Protein AF-A0ABD3LDE6-F1 (afdb_monomer_lite)

Secondary structure (DSSP, 8-state):
-BTHHHHHHHHHHHT--GGGEEEEETTEEPPTT-BTGGGTPPTT---EEEETT---

pLDDT: mean 84.73, std 10.41, range [43.75, 92.38]

Structure (mmCIF, N/CA/C/O backbone):
data_AF-A0ABD3LDE6-F1
#
_entry.id   AF-A0ABD3LDE6-F1
#
loop_
_atom_site.group_PDB
_atom_site.id
_atom_site.type_symbol
_atom_site.label_atom_id
_atom_site.label_alt_id
_atom_site.label_comp_id
_atom_site.label_asym_id
_atom_site.label_entity_id
_atom_site.label_seq_id
_atom_site.pdbx_PDB_ins_code
_atom_site.Cartn_x
_atom_site.Cartn_y
_atom_site.Cartn_z
_atom_site.occupancy
_atom_site.B_iso_or_equiv
_atom_site.auth_seq_id
_atom_site.auth_comp_id
_atom_site.auth_asym_id
_atom_site.auth_atom_id
_atom_site.pdbx_PDB_model_num
ATOM 1 N N . MET A 1 1 ? -5.165 -8.193 8.571 1.00 71.19 1 MET A N 1
ATOM 2 C CA . MET A 1 1 ? -3.996 -8.459 7.711 1.00 71.19 1 MET A CA 1
ATOM 3 C C . MET A 1 1 ? -3.302 -7.126 7.468 1.00 71.19 1 MET A C 1
ATOM 5 O O . MET A 1 1 ? -4.020 -6.180 7.152 1.00 71.19 1 MET A O 1
ATOM 9 N N . PRO A 1 2 ? -1.986 -7.010 7.705 1.00 85.38 2 PRO A N 1
ATOM 10 C CA . PRO A 1 2 ? -1.221 -5.813 7.354 1.00 85.38 2 PRO A CA 1
ATOM 11 C C . PRO A 1 2 ? -1.207 -5.606 5.838 1.00 85.38 2 PRO A C 1
ATOM 13 O O . PRO A 1 2 ? -1.223 -6.582 5.088 1.00 85.38 2 PRO A O 1
ATOM 16 N N . LEU A 1 3 ? -1.160 -4.354 5.391 1.00 88.94 3 LEU A N 1
ATOM 17 C CA . LEU A 1 3 ? -1.148 -4.017 3.967 1.00 88.94 3 LEU A CA 1
ATOM 18 C C . LEU A 1 3 ? 0.192 -4.306 3.285 1.00 88.94 3 LEU A C 1
ATOM 20 O O . LEU A 1 3 ? 0.233 -4.346 2.060 1.00 88.94 3 LEU A O 1
ATOM 24 N N . GLY A 1 4 ? 1.261 -4.561 4.044 1.00 88.88 4 GLY A N 1
ATOM 25 C CA . GLY A 1 4 ? 2.585 -4.859 3.493 1.00 88.88 4 GLY A CA 1
ATOM 26 C C . GLY A 1 4 ? 2.580 -5.962 2.431 1.00 88.88 4 GLY A C 1
ATOM 27 O O . GLY A 1 4 ? 3.140 -5.762 1.361 1.00 88.88 4 GLY A O 1
ATOM 28 N N . ALA A 1 5 ? 1.861 -7.068 2.656 1.00 90.00 5 ALA A N 1
ATOM 29 C CA . ALA A 1 5 ? 1.773 -8.150 1.669 1.00 90.00 5 ALA A CA 1
ATOM 30 C C . ALA A 1 5 ? 1.124 -7.689 0.349 1.00 90.00 5 ALA A C 1
ATOM 32 O O . ALA A 1 5 ? 1.663 -7.939 -0.724 1.00 90.00 5 ALA A O 1
ATOM 33 N N . LEU A 1 6 ? 0.022 -6.932 0.430 1.00 89.56 6 LEU A N 1
ATOM 34 C CA . LEU A 1 6 ? -0.652 -6.360 -0.741 1.00 89.56 6 LEU A CA 1
ATOM 35 C C . LEU A 1 6 ? 0.272 -5.407 -1.513 1.00 89.56 6 LEU A C 1
ATOM 37 O O . LEU A 1 6 ? 0.313 -5.431 -2.742 1.00 89.56 6 LEU A O 1
ATOM 41 N N . MET A 1 7 ? 1.003 -4.557 -0.790 1.00 90.38 7 MET A N 1
ATOM 42 C CA . MET A 1 7 ? 1.942 -3.606 -1.379 1.00 90.38 7 MET A CA 1
ATOM 43 C C . MET A 1 7 ? 3.072 -4.335 -2.108 1.00 90.38 7 MET A C 1
ATOM 45 O O . MET A 1 7 ? 3.336 -4.024 -3.270 1.00 90.38 7 MET A O 1
ATOM 49 N N . THR A 1 8 ? 3.685 -5.336 -1.466 1.00 90.12 8 THR A N 1
ATOM 50 C CA . THR A 1 8 ? 4.742 -6.169 -2.054 1.00 90.12 8 THR A CA 1
ATOM 51 C C . THR A 1 8 ? 4.270 -6.889 -3.313 1.00 90.12 8 THR A C 1
ATOM 53 O O . THR A 1 8 ? 4.938 -6.800 -4.346 1.00 90.12 8 THR A O 1
ATOM 56 N N . ASP A 1 9 ? 3.104 -7.534 -3.263 1.00 90.75 9 ASP A N 1
ATOM 57 C CA . ASP A 1 9 ? 2.538 -8.246 -4.410 1.00 90.75 9 ASP A CA 1
ATOM 58 C C . ASP A 1 9 ? 2.263 -7.288 -5.574 1.00 90.75 9 ASP A C 1
ATOM 60 O O . ASP A 1 9 ? 2.614 -7.571 -6.721 1.00 90.75 9 ASP A O 1
ATOM 64 N N . ASN A 1 10 ? 1.721 -6.099 -5.291 1.00 89.75 10 ASN A N 1
ATOM 65 C CA . ASN A 1 10 ? 1.490 -5.088 -6.317 1.00 89.75 10 ASN A CA 1
ATOM 66 C C . ASN A 1 10 ? 2.798 -4.613 -6.974 1.00 89.75 10 ASN A C 1
ATOM 68 O O . ASN A 1 10 ? 2.860 -4.517 -8.202 1.00 89.75 10 ASN A O 1
ATOM 72 N N . CYS A 1 11 ? 3.847 -4.333 -6.194 1.00 88.25 11 CYS A N 1
ATOM 73 C CA . CYS A 1 11 ? 5.151 -3.954 -6.746 1.00 88.25 11 CYS A CA 1
ATOM 74 C C . CYS A 1 11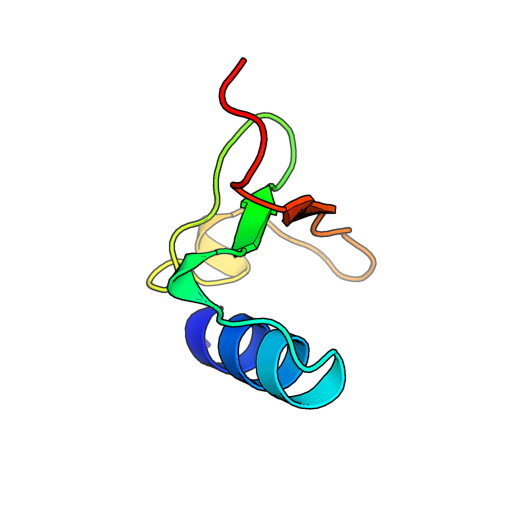 ? 5.719 -5.058 -7.646 1.00 88.25 11 CYS A C 1
ATOM 76 O O . CYS A 1 11 ? 6.177 -4.777 -8.754 1.00 88.25 11 CYS A O 1
ATOM 78 N N . ALA A 1 12 ? 5.645 -6.314 -7.190 1.00 88.31 12 ALA A N 1
ATOM 79 C CA . ALA A 1 12 ? 6.122 -7.473 -7.935 1.00 88.31 12 ALA A CA 1
ATOM 80 C C . ALA A 1 12 ? 5.362 -7.643 -9.260 1.00 88.31 12 ALA A C 1
ATOM 82 O O . ALA A 1 12 ? 5.982 -7.859 -10.300 1.00 88.31 12 ALA A O 1
ATOM 83 N N . CYS A 1 13 ? 4.037 -7.463 -9.255 1.00 87.88 13 CYS A N 1
ATOM 84 C CA . CYS A 1 13 ? 3.221 -7.511 -10.469 1.00 87.88 13 CYS A CA 1
ATOM 85 C C . CYS A 1 13 ? 3.510 -6.362 -11.441 1.00 87.88 13 CYS A C 1
ATOM 87 O O . CYS A 1 13 ? 3.425 -6.545 -12.655 1.00 87.88 13 CYS A O 1
ATOM 89 N N . LYS A 1 14 ? 3.813 -5.165 -10.930 1.00 83.00 14 LYS A N 1
ATOM 90 C CA . LYS A 1 14 ? 4.065 -3.975 -11.754 1.00 83.00 14 LYS A CA 1
ATOM 91 C C . LYS A 1 14 ? 5.524 -3.839 -12.196 1.00 83.00 14 LYS A C 1
ATOM 93 O O . LYS A 1 14 ? 5.803 -3.039 -13.084 1.00 83.00 14 LYS A O 1
ATOM 98 N N . GLY A 1 15 ? 6.435 -4.615 -11.607 1.00 80.19 15 GLY A N 1
ATOM 99 C CA . GLY A 1 15 ? 7.869 -4.548 -11.887 1.00 80.19 15 GLY A CA 1
ATOM 100 C C . GLY A 1 15 ? 8.543 -3.292 -11.327 1.00 80.19 15 GLY A C 1
ATOM 101 O O . GLY A 1 15 ? 9.608 -2.910 -11.811 1.00 80.19 15 GLY A O 1
ATOM 102 N N . PHE A 1 16 ? 7.935 -2.640 -10.330 1.00 77.50 16 PHE A N 1
ATOM 103 C CA . PHE A 1 16 ? 8.514 -1.470 -9.670 1.00 77.50 16 PHE A CA 1
ATOM 104 C C . PHE A 1 16 ? 9.197 -1.870 -8.357 1.00 77.50 16 PHE A C 1
ATOM 106 O O . PHE A 1 16 ? 8.701 -2.754 -7.658 1.00 77.50 16 PHE A O 1
ATOM 113 N N . PRO A 1 17 ? 10.315 -1.225 -7.979 1.00 81.69 17 PRO A N 1
ATOM 114 C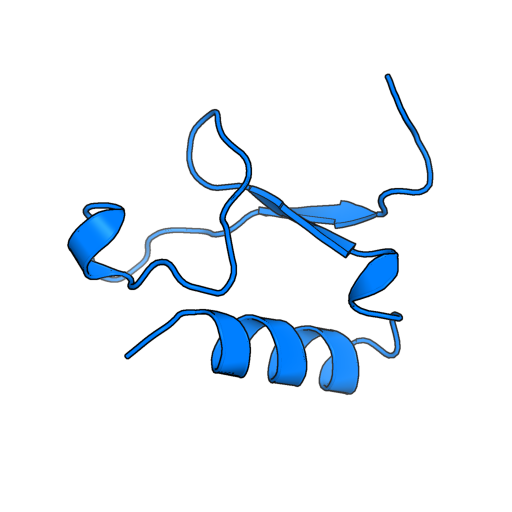 CA . PRO A 1 17 ? 10.874 -1.408 -6.648 1.00 81.69 17 PRO A CA 1
ATOM 115 C C . PRO A 1 17 ? 9.914 -0.802 -5.623 1.00 81.69 17 PRO A C 1
ATOM 117 O O . PRO A 1 17 ? 9.633 0.392 -5.707 1.00 81.69 17 PRO A O 1
ATOM 120 N N . CYS A 1 18 ? 9.459 -1.579 -4.633 1.00 82.25 18 CYS A N 1
ATOM 121 C CA . CYS A 1 18 ? 8.575 -1.055 -3.580 1.00 82.25 18 CYS A CA 1
ATOM 122 C C . CYS A 1 18 ? 9.162 0.155 -2.849 1.00 82.25 18 CYS A C 1
ATOM 124 O O . CYS A 1 18 ? 8.427 1.045 -2.442 1.00 82.25 18 CYS A O 1
ATOM 126 N N . GLU A 1 19 ? 10.486 0.223 -2.733 1.00 82.25 19 GLU A N 1
ATOM 127 C CA . GLU A 1 19 ? 11.217 1.345 -2.135 1.00 82.25 19 GLU A CA 1
ATOM 128 C C . GLU A 1 19 ? 11.004 2.665 -2.903 1.00 82.25 19 GLU A C 1
ATOM 130 O O . GLU A 1 19 ? 11.075 3.756 -2.339 1.00 82.25 19 GLU A O 1
ATOM 135 N N . ALA A 1 20 ? 10.720 2.565 -4.204 1.00 83.31 20 ALA A N 1
ATOM 136 C CA . ALA A 1 20 ? 10.437 3.682 -5.096 1.00 83.31 20 ALA A CA 1
ATOM 137 C C . ALA A 1 20 ? 8.930 3.911 -5.297 1.00 83.31 20 ALA A C 1
ATOM 139 O O . ALA A 1 20 ? 8.547 4.746 -6.119 1.00 83.31 20 ALA A O 1
ATOM 140 N N . THR A 1 21 ? 8.073 3.198 -4.564 1.00 86.25 21 THR A N 1
ATOM 141 C CA . THR A 1 21 ? 6.618 3.269 -4.690 1.00 86.25 21 THR A CA 1
ATOM 142 C C . THR A 1 21 ? 6.006 3.800 -3.400 1.00 86.25 21 THR A C 1
ATOM 144 O O . THR A 1 21 ? 6.259 3.306 -2.306 1.00 86.25 21 THR A O 1
ATOM 147 N N . ARG A 1 22 ? 5.160 4.818 -3.529 1.00 88.50 22 ARG A N 1
ATOM 148 C CA . ARG A 1 22 ? 4.389 5.393 -2.433 1.00 88.50 22 ARG A CA 1
ATOM 149 C C . ARG A 1 22 ? 2.930 4.972 -2.569 1.00 88.50 22 ARG A C 1
ATOM 151 O O . ARG A 1 22 ? 2.334 5.139 -3.630 1.00 88.50 22 ARG A O 1
ATOM 158 N N . PHE A 1 23 ? 2.362 4.462 -1.482 1.00 90.19 23 PHE A N 1
ATOM 159 C CA . PHE A 1 23 ? 0.946 4.127 -1.380 1.00 90.19 23 PHE A CA 1
ATOM 160 C 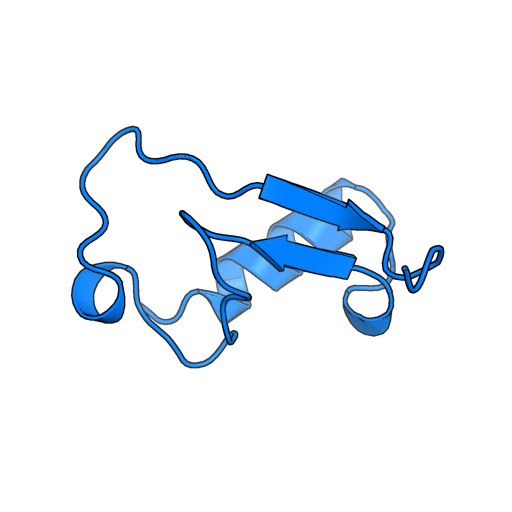C . PHE A 1 23 ? 0.250 5.197 -0.546 1.00 90.19 23 PHE A C 1
ATOM 162 O O . PHE A 1 23 ? 0.638 5.431 0.597 1.00 90.19 23 PHE A O 1
ATOM 169 N N . ASP A 1 24 ? -0.757 5.848 -1.115 1.00 92.19 24 ASP A N 1
ATOM 170 C CA . ASP A 1 24 ? -1.559 6.868 -0.449 1.00 92.19 24 ASP A CA 1
ATOM 171 C C . ASP A 1 24 ? -3.008 6.393 -0.315 1.00 92.19 24 ASP A C 1
ATOM 173 O O . ASP A 1 24 ? -3.578 5.798 -1.232 1.00 92.19 24 ASP A O 1
ATOM 177 N N . TYR A 1 25 ? -3.614 6.695 0.826 1.00 91.50 25 TYR A N 1
ATOM 178 C CA . TYR A 1 25 ? -5.035 6.512 1.075 1.00 91.50 25 TYR A CA 1
ATOM 179 C C . TYR A 1 25 ? -5.599 7.797 1.665 1.00 91.50 25 TYR A C 1
ATOM 181 O O . TYR A 1 25 ? -4.989 8.395 2.555 1.00 91.50 25 TYR A O 1
ATOM 189 N N . ASP A 1 26 ? -6.747 8.219 1.140 1.00 87.38 26 ASP A N 1
ATOM 190 C CA . ASP A 1 26 ? -7.338 9.524 1.427 1.00 87.38 26 ASP A CA 1
ATOM 191 C C . ASP A 1 26 ? -6.309 10.658 1.209 1.00 87.38 26 ASP A C 1
ATOM 193 O O . ASP A 1 26 ? -5.855 10.870 0.080 1.00 87.38 26 ASP A O 1
ATOM 197 N N . SER A 1 27 ? -5.871 11.342 2.272 1.00 83.12 27 SER A N 1
ATOM 198 C CA . SER A 1 27 ? -4.890 12.432 2.208 1.00 83.12 27 SER A CA 1
ATOM 199 C C . SER A 1 27 ? -3.478 12.059 2.685 1.00 83.12 27 SER A C 1
ATOM 201 O O . SER A 1 27 ? -2.627 12.945 2.798 1.00 83.12 27 SER A O 1
ATOM 203 N N . GLY A 1 28 ? -3.210 10.789 3.016 1.00 87.38 28 GLY A N 1
ATOM 204 C CA . GLY A 1 28 ? -1.997 10.381 3.733 1.00 87.38 28 GLY A CA 1
ATOM 205 C C . GLY A 1 28 ? -1.263 9.180 3.142 1.00 87.38 28 GLY A C 1
ATOM 206 O O . GLY A 1 28 ? -1.858 8.305 2.516 1.00 87.38 28 GLY A O 1
ATOM 207 N N . GLN A 1 29 ? 0.049 9.122 3.397 1.00 89.62 29 GLN A N 1
ATOM 208 C CA . GLN A 1 29 ? 0.857 7.951 3.067 1.00 89.62 29 GLN A CA 1
ATOM 209 C C . GLN A 1 29 ? 0.497 6.784 3.985 1.00 89.62 29 GLN A C 1
ATOM 211 O O . GLN A 1 29 ? 0.440 6.918 5.210 1.00 89.62 29 GLN A O 1
ATOM 216 N N . VAL A 1 30 ? 0.306 5.619 3.380 1.00 90.81 30 VAL A N 1
ATOM 217 C CA . VAL A 1 30 ? 0.024 4.375 4.079 1.00 90.81 30 VAL A CA 1
ATOM 218 C C . VAL A 1 30 ? 1.330 3.672 4.426 1.00 90.81 30 VAL A C 1
ATOM 220 O O . VAL A 1 30 ? 2.187 3.456 3.573 1.00 90.81 30 VAL A O 1
ATOM 223 N N . SER A 1 31 ? 1.462 3.284 5.692 1.00 89.31 31 SER A N 1
ATOM 224 C CA . SER A 1 31 ? 2.538 2.404 6.149 1.00 89.31 31 SER A CA 1
ATOM 225 C C . SER A 1 31 ? 2.160 0.939 5.926 1.00 89.31 31 SER A C 1
ATOM 227 O O . SER A 1 31 ? 1.031 0.540 6.204 1.00 89.31 31 SER A O 1
ATOM 229 N N . GLU A 1 32 ? 3.124 0.120 5.514 1.00 88.56 32 GLU A N 1
ATOM 230 C CA . GLU A 1 32 ? 2.980 -1.336 5.356 1.00 88.56 32 GLU A CA 1
ATOM 231 C C . GLU A 1 32 ? 2.493 -2.060 6.626 1.00 88.56 32 GLU A C 1
ATOM 233 O O . GLU A 1 32 ? 1.826 -3.095 6.548 1.00 88.56 32 GLU A O 1
ATOM 238 N N . ALA A 1 33 ? 2.792 -1.497 7.803 1.00 90.19 33 ALA A N 1
ATOM 239 C CA . ALA A 1 33 ? 2.397 -2.050 9.092 1.00 90.19 33 ALA A CA 1
ATOM 240 C C . ALA A 1 33 ? 0.909 -1.826 9.405 1.00 90.19 33 ALA A C 1
ATOM 242 O O . ALA A 1 33 ? 0.353 -2.510 10.265 1.00 90.19 33 ALA A O 1
ATOM 243 N N . LYS A 1 34 ? 0.253 -0.876 8.725 1.00 89.19 34 LYS A N 1
ATOM 244 C CA . LYS A 1 34 ? -1.174 -0.602 8.913 1.00 89.19 34 LYS A CA 1
ATOM 245 C C . LYS A 1 34 ? -2.010 -1.691 8.256 1.00 89.19 34 LYS A C 1
ATOM 247 O O . LYS A 1 34 ? -1.703 -2.167 7.165 1.00 89.19 34 LYS A O 1
ATOM 252 N N . SER A 1 35 ? -3.091 -2.079 8.919 1.00 91.00 35 SER A N 1
ATOM 253 C CA . SER A 1 35 ? -4.127 -2.922 8.332 1.00 91.00 35 SER A CA 1
ATOM 254 C C . SER A 1 35 ? -5.258 -2.083 7.738 1.00 91.00 35 SER A C 1
ATOM 256 O O . SER A 1 35 ? -5.425 -0.916 8.088 1.00 91.00 35 SER A O 1
ATOM 258 N N . VAL A 1 36 ? -6.093 -2.707 6.902 1.00 90.00 36 VAL A N 1
ATOM 259 C CA . VAL A 1 36 ? -7.340 -2.102 6.391 1.00 90.00 36 VAL A CA 1
ATOM 260 C C . VAL A 1 36 ? -8.220 -1.541 7.517 1.00 90.00 36 VAL A C 1
ATOM 262 O O . VAL A 1 36 ? -8.758 -0.448 7.396 1.00 90.00 36 VAL A O 1
ATOM 265 N N . LYS A 1 37 ? -8.280 -2.228 8.668 1.00 89.81 37 LYS A N 1
ATOM 266 C CA . LYS A 1 37 ? -9.059 -1.785 9.833 1.00 89.81 37 LYS A CA 1
ATOM 267 C C . LYS A 1 37 ? -8.471 -0.541 10.492 1.00 89.81 37 LYS A C 1
ATOM 269 O O . LYS A 1 37 ? -9.224 0.329 10.907 1.00 89.81 37 LYS A O 1
ATOM 274 N N . ASP A 1 38 ? -7.144 -0.437 10.563 1.00 89.81 38 ASP A N 1
ATOM 275 C CA . ASP A 1 38 ? -6.473 0.732 11.154 1.00 89.81 38 ASP A CA 1
ATOM 276 C C . ASP A 1 38 ? -6.652 2.000 10.313 1.00 89.81 38 ASP A C 1
ATOM 278 O O . ASP A 1 38 ? -6.456 3.104 10.819 1.00 89.81 38 ASP A O 1
ATOM 282 N N . LEU A 1 39 ? -6.972 1.828 9.030 1.00 88.19 39 LEU A N 1
ATOM 283 C CA . LEU A 1 39 ? -7.251 2.905 8.085 1.00 88.19 39 LEU A CA 1
ATOM 284 C C . LEU A 1 39 ? -8.751 3.149 7.898 1.00 88.19 39 L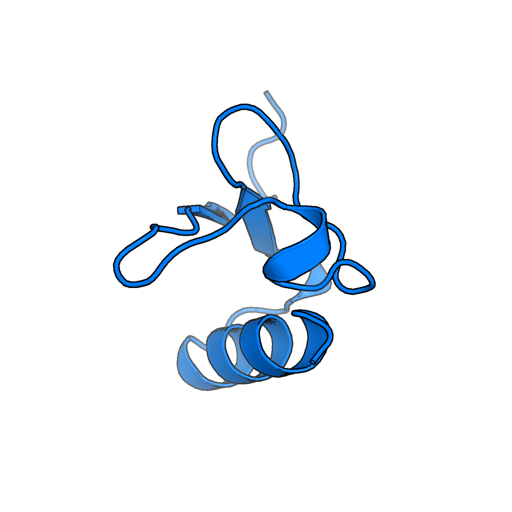EU A C 1
ATOM 286 O O . LEU A 1 39 ? -9.112 4.054 7.156 1.00 88.19 39 LEU A O 1
ATOM 290 N N . GLY A 1 40 ? -9.616 2.358 8.546 1.00 91.19 40 GLY A N 1
ATOM 291 C CA . GLY A 1 40 ? -11.063 2.435 8.341 1.00 91.19 40 GLY A CA 1
ATOM 292 C C . GLY A 1 40 ? -11.461 2.190 6.886 1.00 91.19 40 GLY A C 1
ATOM 293 O O . GLY A 1 40 ? -12.346 2.870 6.382 1.00 91.19 40 GLY A O 1
ATOM 294 N N . MET A 1 41 ? -10.753 1.290 6.201 1.00 90.69 41 MET A N 1
ATOM 295 C CA . MET A 1 41 ? -11.090 0.893 4.841 1.00 90.69 41 MET A CA 1
ATOM 296 C C . MET A 1 41 ? -12.237 -0.113 4.852 1.00 90.69 41 MET A C 1
ATOM 298 O O . MET A 1 41 ? -12.150 -1.155 5.510 1.00 90.69 41 MET A O 1
ATOM 302 N N . ASP A 1 42 ? -13.247 0.196 4.060 1.00 92.38 42 ASP A N 1
ATOM 303 C CA . ASP A 1 42 ? -14.324 -0.676 3.635 1.00 92.38 42 ASP A CA 1
ATOM 304 C C . ASP A 1 42 ? -14.021 -1.280 2.254 1.00 92.38 42 ASP A C 1
ATOM 306 O O . ASP A 1 42 ? -13.049 -0.931 1.568 1.00 92.38 42 ASP A O 1
ATOM 310 N N . ASP A 1 43 ? -14.874 -2.213 1.841 1.00 87.12 43 ASP A N 1
ATOM 311 C CA . ASP A 1 43 ? -14.816 -2.793 0.506 1.00 87.12 43 ASP A CA 1
ATOM 312 C C . ASP A 1 43 ? -14.953 -1.687 -0.561 1.00 87.12 43 ASP A C 1
ATOM 314 O O . ASP A 1 43 ? -15.665 -0.703 -0.374 1.00 87.12 43 ASP A O 1
ATOM 318 N N . GLU A 1 44 ? -14.242 -1.841 -1.683 1.00 88.81 44 GLU A N 1
ATOM 319 C CA . GLU A 1 44 ? -14.161 -0.872 -2.798 1.00 88.81 44 GLU A CA 1
ATOM 320 C C . GLU A 1 44 ? -13.343 0.408 -2.538 1.00 88.81 44 GLU A C 1
ATOM 322 O O . GLU A 1 44 ? -13.169 1.222 -3.450 1.00 88.81 44 GLU A O 1
ATOM 327 N N . ASN A 1 45 ? -12.765 0.591 -1.346 1.00 90.50 45 ASN A N 1
ATOM 328 C CA . ASN A 1 45 ? -11.824 1.688 -1.137 1.00 90.50 45 ASN A CA 1
ATOM 329 C C . ASN A 1 45 ? -10.569 1.571 -2.016 1.00 90.50 45 ASN A C 1
ATOM 331 O O . ASN A 1 45 ? -10.047 0.489 -2.287 1.00 90.50 45 ASN A O 1
ATOM 335 N N . VAL A 1 46 ? -10.064 2.730 -2.450 1.00 89.50 46 VAL A N 1
ATOM 336 C CA . VAL A 1 46 ? -8.983 2.831 -3.436 1.00 89.50 46 VAL A CA 1
ATOM 337 C C . VAL A 1 46 ? -7.695 3.303 -2.772 1.00 89.50 46 VAL A C 1
ATOM 339 O O . VAL A 1 46 ? -7.666 4.349 -2.126 1.00 89.50 46 VAL A O 1
ATOM 342 N N . ILE A 1 47 ? -6.612 2.554 -2.988 1.00 90.69 47 ILE A N 1
ATOM 343 C 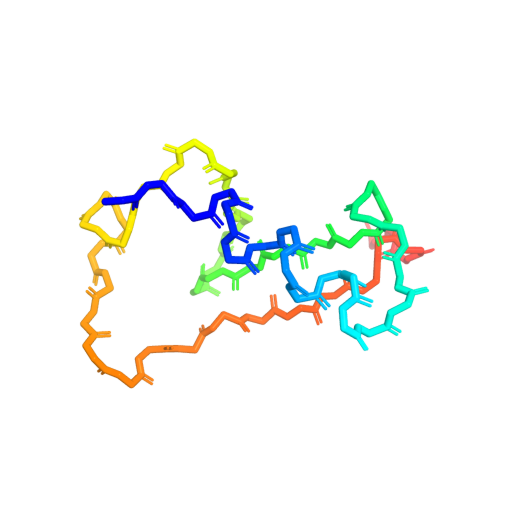CA . ILE A 1 47 ? -5.247 2.969 -2.651 1.00 90.69 47 ILE A CA 1
ATOM 344 C C . ILE A 1 47 ? -4.599 3.549 -3.906 1.00 90.69 47 ILE A C 1
ATOM 346 O O . ILE A 1 47 ? -4.510 2.884 -4.940 1.00 90.69 47 ILE A O 1
ATOM 350 N N . TYR A 1 48 ? -4.116 4.783 -3.809 1.00 89.75 48 TYR A N 1
ATOM 351 C CA . TYR A 1 48 ? -3.375 5.433 -4.880 1.00 89.75 48 TYR A CA 1
ATOM 352 C C . TYR A 1 48 ? -1.912 5.014 -4.832 1.00 89.75 48 TYR A C 1
ATOM 354 O O . TYR A 1 48 ? -1.274 5.055 -3.783 1.00 89.75 48 TYR A O 1
ATOM 362 N N . ILE A 1 49 ? -1.365 4.647 -5.986 1.00 88.69 49 ILE A N 1
ATOM 363 C CA . ILE A 1 49 ? 0.035 4.255 -6.134 1.00 88.69 49 ILE A CA 1
ATOM 364 C C . ILE A 1 49 ? 0.750 5.368 -6.891 1.00 88.69 49 ILE A C 1
ATOM 366 O O . ILE A 1 49 ? 0.328 5.745 -7.985 1.00 88.69 49 ILE A O 1
ATOM 370 N N . ARG A 1 50 ? 1.819 5.908 -6.306 1.00 85.00 50 ARG A N 1
ATOM 371 C CA . ARG A 1 50 ? 2.628 6.981 -6.890 1.00 85.00 50 ARG A CA 1
ATOM 372 C C . ARG A 1 50 ? 4.085 6.556 -6.971 1.00 85.00 50 ARG A C 1
ATOM 374 O O . ARG A 1 50 ? 4.612 5.948 -6.041 1.00 85.00 50 ARG A O 1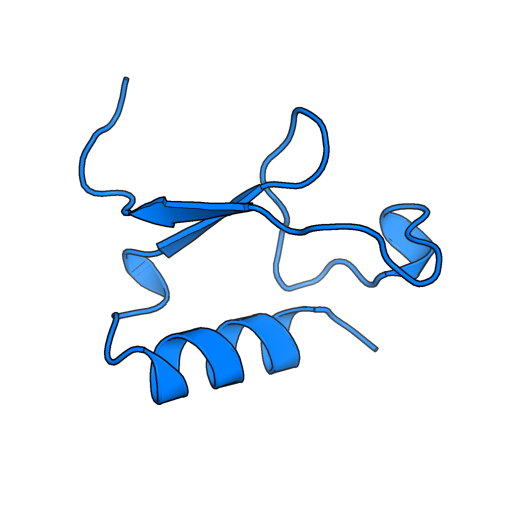
ATOM 381 N N . ASP A 1 51 ? 4.751 6.941 -8.051 1.00 80.94 51 ASP A N 1
ATOM 382 C CA . ASP A 1 51 ? 6.201 6.822 -8.134 1.00 80.94 51 ASP A CA 1
ATOM 383 C C . ASP A 1 51 ? 6.846 7.880 -7.242 1.00 80.94 51 ASP A C 1
ATOM 385 O O . ASP A 1 51 ? 6.621 9.080 -7.400 1.00 80.94 51 ASP A O 1
ATOM 389 N N . ASN A 1 52 ? 7.715 7.441 -6.338 1.00 71.62 52 ASN A N 1
ATOM 390 C CA . ASN A 1 52 ? 8.426 8.307 -5.399 1.00 71.62 52 ASN A CA 1
ATOM 391 C C . ASN A 1 52 ? 9.553 9.123 -6.079 1.00 71.62 52 ASN A C 1
ATOM 393 O O . ASN A 1 52 ? 10.376 9.738 -5.409 1.00 71.62 52 ASN A O 1
ATOM 397 N N . LYS A 1 53 ? 9.613 9.119 -7.423 1.00 61.34 53 LYS A N 1
ATOM 398 C CA . LYS A 1 53 ? 10.619 9.832 -8.232 1.00 61.34 53 LYS A CA 1
ATOM 399 C C . LYS A 1 53 ? 10.393 11.342 -8.319 1.00 61.34 53 LYS A C 1
ATOM 401 O O . LYS A 1 53 ? 11.315 12.054 -8.703 1.00 61.34 53 LYS A O 1
ATOM 406 N N . PHE A 1 54 ? 9.211 11.832 -7.955 1.00 52.25 54 PHE A N 1
ATOM 407 C CA . PHE A 1 54 ? 8.913 13.261 -7.925 1.00 52.25 54 PHE A CA 1
ATOM 408 C C . PHE A 1 54 ? 8.524 13.660 -6.504 1.00 52.25 54 PHE A C 1
ATOM 410 O O . PHE A 1 54 ? 7.350 13.659 -6.139 1.00 52.25 54 PHE A O 1
ATOM 417 N N . GLY A 1 55 ? 9.538 13.968 -5.692 1.00 48.12 55 GLY A N 1
ATOM 418 C CA . GLY A 1 55 ? 9.334 14.797 -4.510 1.00 48.12 55 GLY A CA 1
ATOM 419 C C . GLY A 1 55 ? 8.774 16.143 -4.966 1.00 48.12 55 GLY A C 1
ATOM 420 O O . GLY A 1 55 ? 9.398 16.812 -5.790 1.00 48.12 55 GLY A O 1
ATOM 421 N N . GLY A 1 56 ? 7.568 16.470 -4.506 1.00 43.75 56 GLY A N 1
ATOM 422 C CA . GLY A 1 56 ? 7.034 17.830 -4.562 1.00 43.75 56 GLY A CA 1
ATOM 423 C C . GLY A 1 56 ? 7.674 18.699 -3.494 1.00 43.75 56 GLY A C 1
ATOM 424 O O . GLY A 1 56 ? 7.988 18.145 -2.415 1.00 43.75 56 GLY A O 1
#

Organism: Eucalyptus globulus (NCBI:txid34317)

Foldseek 3Di:
DFCLVVLVVVCVVVVHDSVQKFKDFDHDTDDSRDDCVNVVHDPPGDIDIDGNPDDD

Sequence (56 aa):
MPLGALMTDNCACKGFPCEATRFDYDSGQVSEAKSVKDLGMDDENVIYIRDNKFGG

InterPro domains:
  IPR029071 Ubiquitin-like domain superfamily [SSF54236] (2-56)

Radius of gyration: 11.16 Å; chains: 1; bounding box: 26×26×23 Å